Protein AF-A0A7Y6RGV5-F1 (afdb_monomer_lite)

Secondary structure (DSSP, 8-state):
-----PPPSS--PPPSSS-----HHHHHTHHHHHHHHHHHHHSHHHHTT---SHHHHHHHHHHHHHHHHHHHHHHTT-

pLDDT: mean 84.25, std 9.86, range [47.19, 95.19]

Organism: NCBI:txid2729617

Sequence (78 aa):
MRPIIPQRRMHRRPKPGLPHQFDRPKYRQRNVVERLFGWLMEKRRLNTRYDKLASSFKAMVTLACIEQCMRANFSDRT

Radius of gyration: 18.8 Å; chains: 1; bounding box: 42×37×40 Å

InterPro domains:
  IPR025668 Transposase DDE domain [PF13586] (10-64)

Foldseek 3Di:
DDDADDDDPDDDDDDPDDPRDHDPVVVVVVVVVVVLVVQQCVPVCLVVPPDPDPVVSVVVSVVSVVVVVVVVVVVVPD

Structure (mmCIF, N/CA/C/O backbone):
data_AF-A0A7Y6RGV5-F1
#
_entry.id   AF-A0A7Y6RGV5-F1
#
loop_
_atom_site.group_PDB
_atom_site.id
_atom_site.type_symbol
_atom_site.label_atom_id
_atom_site.label_alt_id
_atom_site.label_comp_id
_atom_site.label_asym_id
_atom_site.label_entity_id
_atom_site.label_seq_id
_atom_site.pdbx_PDB_ins_code
_atom_site.Cartn_x
_atom_site.Cartn_y
_atom_site.Cartn_z
_atom_site.occupancy
_atom_site.B_iso_or_equiv
_atom_site.auth_seq_id
_atom_site.auth_comp_id
_atom_site.auth_asym_id
_atom_site.auth_atom_id
_atom_site.pdbx_PDB_model_num
ATOM 1 N N . MET A 1 1 ? -19.839 -0.662 -8.248 1.00 71.56 1 MET A N 1
ATOM 2 C CA . MET A 1 1 ? -19.673 -0.283 -6.821 1.00 71.56 1 MET A CA 1
ATOM 3 C C . MET A 1 1 ? -19.791 1.238 -6.709 1.00 71.56 1 MET A C 1
ATOM 5 O O . MET A 1 1 ? -19.202 1.911 -7.545 1.00 71.56 1 MET A O 1
ATOM 9 N N . ARG A 1 2 ? -20.555 1.801 -5.758 1.00 76.81 2 ARG A N 1
ATOM 10 C CA . ARG A 1 2 ? -20.624 3.269 -5.574 1.00 76.81 2 ARG A CA 1
ATOM 11 C C . ARG A 1 2 ? -19.405 3.762 -4.770 1.00 76.81 2 ARG A C 1
ATOM 13 O O . ARG A 1 2 ? -19.132 3.167 -3.726 1.00 76.81 2 ARG A O 1
ATOM 20 N N . PRO A 1 3 ? -18.679 4.805 -5.215 1.00 77.94 3 PRO A N 1
ATOM 21 C CA . PRO A 1 3 ? -17.556 5.358 -4.463 1.00 77.94 3 PRO A CA 1
ATOM 22 C C . PRO A 1 3 ? -18.044 6.112 -3.220 1.00 77.94 3 PRO A C 1
ATOM 24 O O . PRO A 1 3 ? -19.021 6.856 -3.282 1.00 77.94 3 PRO A O 1
ATOM 27 N N . ILE A 1 4 ? -17.348 5.938 -2.094 1.00 85.06 4 ILE A N 1
ATOM 28 C CA . ILE A 1 4 ? -17.647 6.629 -0.831 1.00 85.06 4 ILE A CA 1
ATOM 29 C C . ILE A 1 4 ? -16.611 7.721 -0.656 1.00 85.06 4 ILE A C 1
ATOM 31 O O . ILE A 1 4 ? -15.435 7.449 -0.424 1.00 85.06 4 ILE A O 1
ATOM 35 N N . ILE A 1 5 ? -17.057 8.959 -0.819 1.00 82.75 5 ILE A N 1
ATOM 36 C CA . ILE A 1 5 ? -16.201 10.141 -0.809 1.00 82.75 5 ILE A CA 1
ATOM 37 C C . ILE A 1 5 ? -16.661 11.014 0.360 1.00 82.75 5 ILE A C 1
ATOM 39 O O . ILE A 1 5 ? -17.861 11.256 0.483 1.00 82.75 5 ILE A O 1
ATOM 43 N N . PRO A 1 6 ? -15.767 11.479 1.240 1.00 83.12 6 PRO A N 1
ATOM 44 C CA . PRO A 1 6 ? -16.148 12.373 2.315 1.00 83.12 6 PRO A CA 1
ATOM 45 C C . 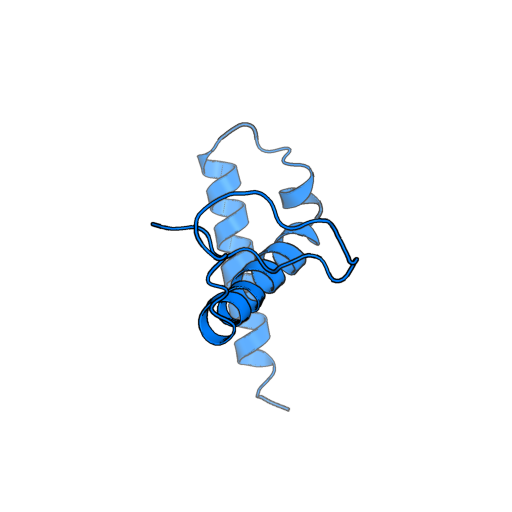PRO A 1 6 ? -16.470 13.750 1.739 1.00 83.12 6 PRO A C 1
ATOM 47 O O . PRO A 1 6 ? -15.894 14.191 0.741 1.00 83.12 6 PRO A O 1
ATOM 50 N N . GLN A 1 7 ? -17.381 14.459 2.393 1.00 80.94 7 GLN A N 1
ATOM 51 C CA . GLN A 1 7 ? -17.595 15.863 2.079 1.00 80.94 7 GLN A CA 1
ATOM 52 C C . GLN A 1 7 ? -16.372 16.677 2.511 1.00 80.94 7 GLN A C 1
ATOM 54 O O . GLN A 1 7 ? -15.754 16.408 3.544 1.00 80.94 7 GLN A O 1
ATOM 59 N N . ARG A 1 8 ? -16.011 17.685 1.712 1.00 79.25 8 ARG A N 1
ATOM 60 C CA . ARG A 1 8 ? -14.963 18.635 2.103 1.00 79.25 8 ARG A CA 1
ATOM 61 C C . ARG A 1 8 ? -15.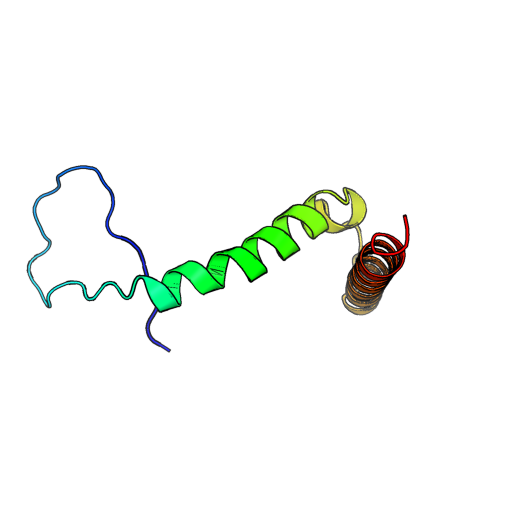449 19.428 3.316 1.00 79.25 8 ARG A C 1
ATOM 63 O O . ARG A 1 8 ? -16.596 19.854 3.346 1.00 79.25 8 ARG A O 1
ATOM 70 N N . ARG A 1 9 ? -14.555 19.670 4.279 1.00 79.12 9 ARG A N 1
ATOM 71 C CA . ARG A 1 9 ? -14.856 20.444 5.499 1.00 79.12 9 ARG A CA 1
ATOM 72 C C . ARG A 1 9 ? -15.211 21.910 5.208 1.00 79.12 9 ARG A C 1
ATOM 74 O O . ARG A 1 9 ? -15.908 22.539 5.992 1.00 79.12 9 ARG A O 1
ATOM 81 N N . MET A 1 10 ? -14.729 22.447 4.086 1.00 84.19 10 MET A N 1
ATOM 82 C CA . MET A 1 10 ? -15.032 23.805 3.632 1.00 84.19 10 MET A CA 1
ATOM 83 C C . MET A 1 10 ? -16.513 23.934 3.255 1.00 84.19 10 MET A C 1
ATOM 85 O O . MET A 1 10 ? -17.001 23.163 2.426 1.00 84.19 10 MET A O 1
ATOM 89 N N . HIS A 1 11 ? -17.195 24.946 3.796 1.00 76.75 11 HIS A N 1
ATOM 90 C CA . HIS A 1 11 ? -18.568 25.258 3.410 1.00 76.75 11 HIS A CA 1
ATOM 91 C C . HIS A 1 11 ? -18.610 25.672 1.932 1.00 76.75 11 HIS A C 1
ATOM 93 O O . HIS A 1 11 ? -17.982 26.646 1.518 1.00 76.75 11 HIS A O 1
ATOM 99 N N . ARG A 1 12 ? -19.318 24.893 1.115 1.00 77.25 12 ARG A N 1
ATOM 100 C CA . ARG A 1 12 ? -19.581 25.182 -0.298 1.00 77.25 12 ARG A CA 1
ATOM 101 C C . ARG A 1 12 ? -21.070 25.039 -0.541 1.00 77.25 12 ARG A C 1
ATOM 103 O O . ARG A 1 12 ? -21.707 24.194 0.085 1.00 77.25 12 ARG A O 1
ATOM 110 N N . ARG A 1 13 ? -21.600 25.823 -1.484 1.00 79.31 13 ARG A N 1
ATOM 111 C CA . ARG A 1 13 ? -22.987 25.663 -1.929 1.00 79.31 13 ARG A CA 1
ATOM 112 C C . ARG A 1 13 ? -23.203 24.200 -2.351 1.00 79.31 13 ARG A C 1
ATOM 114 O O . ARG A 1 13 ? -22.412 23.701 -3.162 1.00 79.31 13 ARG A O 1
ATOM 121 N N . PRO A 1 14 ? -24.195 23.496 -1.780 1.00 72.69 14 PRO A N 1
ATOM 122 C CA . PRO A 1 14 ? -24.471 22.119 -2.158 1.00 72.69 14 PRO A CA 1
ATOM 123 C C . PRO A 1 14 ? -24.829 22.073 -3.645 1.00 72.69 14 PRO A C 1
ATOM 125 O O . PRO A 1 14 ? -25.539 22.943 -4.150 1.00 72.69 14 PRO A O 1
ATOM 128 N N . LYS A 1 15 ? -24.292 21.083 -4.365 1.00 73.44 15 LYS A N 1
ATOM 129 C CA . LYS A 1 15 ? -24.665 20.879 -5.768 1.00 73.44 15 LYS A CA 1
ATOM 130 C C . LYS A 1 15 ? -26.145 20.474 -5.824 1.00 73.44 15 LYS A C 1
ATOM 132 O O . LYS A 1 15 ? -26.539 19.632 -5.016 1.00 73.44 15 LYS A O 1
ATOM 137 N N . PRO A 1 16 ? -26.943 21.020 -6.755 1.00 76.25 16 PRO A N 1
ATOM 138 C CA . PRO A 1 16 ? -28.305 20.543 -6.960 1.00 76.25 16 PRO A CA 1
ATOM 139 C C . PRO A 1 16 ? -28.267 19.060 -7.363 1.00 76.25 16 PRO A C 1
ATOM 141 O O . PRO A 1 16 ? -27.488 18.678 -8.238 1.00 76.25 16 PRO A O 1
ATOM 144 N N . GLY A 1 17 ? -29.051 18.215 -6.685 1.00 74.50 17 GLY A N 1
ATOM 145 C CA . GLY A 1 17 ? -29.088 16.770 -6.926 1.00 74.50 17 GLY A CA 1
ATOM 146 C C . GLY A 1 17 ? -29.322 15.931 -5.667 1.00 74.50 17 GLY A C 1
ATOM 147 O O . GLY A 1 17 ? -29.677 16.446 -4.608 1.00 74.50 17 GLY A O 1
ATOM 148 N N . LEU A 1 18 ? -29.126 14.615 -5.805 1.00 67.25 18 LEU A N 1
ATOM 149 C CA . LEU A 1 18 ? -29.330 13.636 -4.736 1.00 67.25 18 LEU A CA 1
ATOM 150 C C . LEU A 1 18 ? -28.438 13.959 -3.519 1.00 67.25 18 LEU A C 1
ATOM 152 O O . LEU A 1 18 ? -27.237 14.192 -3.702 1.00 67.25 18 LEU A O 1
ATOM 156 N N . PRO A 1 19 ? -28.976 13.941 -2.282 1.00 69.88 19 PRO A N 1
ATOM 157 C CA . PRO A 1 19 ? -28.182 14.179 -1.088 1.00 69.88 19 PRO A CA 1
ATOM 158 C C . PRO A 1 19 ? -27.017 13.192 -1.018 1.00 69.88 19 PRO A C 1
ATOM 160 O O . PRO A 1 19 ? -27.168 11.981 -1.196 1.00 69.88 19 PRO A O 1
ATOM 163 N N . HIS A 1 20 ? -25.829 13.738 -0.775 1.00 71.38 20 HIS A N 1
ATOM 164 C CA . HIS A 1 20 ? -24.590 12.976 -0.734 1.00 71.38 20 HIS A CA 1
ATOM 165 C C . HIS A 1 20 ? -24.578 12.062 0.495 1.00 71.38 20 HIS A C 1
ATOM 167 O O . HIS A 1 20 ? -24.337 12.516 1.613 1.00 71.38 20 HIS A O 1
ATOM 173 N N . GLN A 1 21 ? -24.841 10.772 0.289 1.00 76.38 21 GLN A N 1
ATOM 174 C CA . GLN A 1 21 ? -24.821 9.773 1.355 1.00 76.38 21 GLN A CA 1
ATOM 175 C C . GLN A 1 21 ? -23.369 9.411 1.688 1.00 76.38 21 GLN A C 1
ATOM 177 O O . GLN A 1 21 ? -22.677 8.768 0.897 1.00 76.38 21 GLN A O 1
ATOM 182 N N . PHE A 1 22 ? -22.892 9.849 2.854 1.00 83.19 22 PHE A N 1
ATOM 183 C CA . PHE A 1 22 ? -21.553 9.534 3.346 1.00 83.19 22 PHE A CA 1
ATOM 184 C C . PHE A 1 22 ? -21.611 8.469 4.444 1.00 83.19 22 PHE A C 1
ATOM 186 O O . PHE A 1 22 ? -21.972 8.750 5.585 1.00 83.19 22 PHE A O 1
ATOM 193 N N . ASP A 1 23 ? -21.203 7.252 4.093 1.00 87.31 23 ASP A N 1
ATOM 194 C CA . ASP A 1 23 ? -21.041 6.143 5.031 1.00 87.31 23 ASP A CA 1
ATOM 195 C C . ASP A 1 23 ? -19.659 6.217 5.707 1.00 87.31 23 ASP A C 1
ATOM 197 O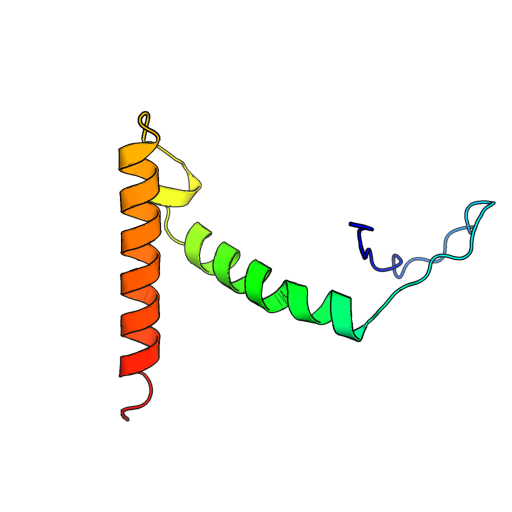 O . ASP A 1 23 ? -18.623 5.886 5.121 1.00 87.31 23 ASP A O 1
ATOM 201 N N . ARG A 1 24 ? -19.651 6.688 6.959 1.00 86.69 24 ARG A N 1
ATOM 202 C CA . ARG A 1 24 ? -18.444 6.839 7.787 1.00 86.69 24 ARG A CA 1
ATOM 203 C C . ARG A 1 24 ? -17.768 5.498 8.115 1.00 86.69 24 ARG A C 1
ATOM 205 O O . ARG A 1 24 ? -16.556 5.414 7.891 1.00 86.69 24 ARG A O 1
ATOM 212 N N . PRO A 1 25 ? -18.473 4.475 8.647 1.00 89.38 25 PRO A N 1
ATOM 213 C CA . PRO A 1 25 ? -17.885 3.160 8.910 1.00 89.38 25 PRO A CA 1
ATOM 214 C C . PRO A 1 25 ? -17.165 2.578 7.698 1.00 89.38 25 PRO A C 1
ATOM 216 O O . PRO A 1 25 ? -16.014 2.150 7.799 1.00 89.38 25 PRO A O 1
ATOM 219 N N . LYS A 1 26 ? -17.807 2.631 6.530 1.00 87.56 26 LYS A N 1
ATOM 220 C CA . LYS A 1 26 ? -17.243 2.056 5.313 1.00 87.56 26 LYS A CA 1
ATOM 221 C C . LYS A 1 26 ? -16.091 2.886 4.753 1.00 87.56 26 LYS A C 1
ATOM 223 O O . LYS A 1 26 ? -15.123 2.318 4.257 1.00 87.56 26 LYS A O 1
ATOM 228 N N . TYR A 1 27 ? -16.123 4.214 4.899 1.00 89.69 27 TYR A N 1
ATOM 229 C CA . TYR A 1 27 ? -14.974 5.060 4.562 1.00 89.69 27 TYR A CA 1
ATOM 230 C C . TYR A 1 27 ? -13.750 4.775 5.448 1.00 89.69 27 TYR A C 1
ATOM 232 O O . TYR A 1 27 ? -12.625 4.775 4.954 1.00 89.69 27 TYR A O 1
ATOM 240 N N . ARG A 1 28 ? -13.943 4.470 6.740 1.00 89.62 28 ARG A N 1
ATOM 241 C CA . ARG A 1 28 ? -12.844 4.183 7.682 1.00 89.62 28 ARG A CA 1
ATOM 242 C C . ARG A 1 28 ? -12.024 2.950 7.287 1.00 89.62 28 ARG A C 1
ATOM 244 O O . ARG A 1 28 ? -10.814 2.942 7.496 1.00 89.62 28 ARG A O 1
ATOM 251 N N . GLN A 1 29 ? -12.650 1.941 6.679 1.00 90.81 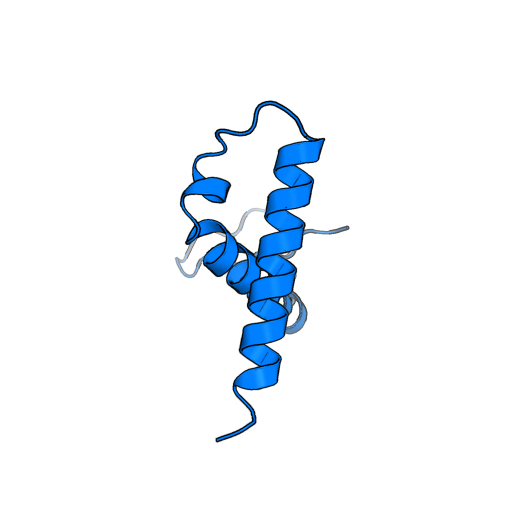29 GLN A N 1
ATOM 252 C CA . GLN A 1 29 ? -11.964 0.721 6.227 1.00 90.81 29 GLN A CA 1
ATOM 253 C C . GLN A 1 29 ? -10.875 1.005 5.177 1.00 90.81 29 GLN A C 1
ATOM 255 O O . GLN A 1 29 ? -9.891 0.272 5.090 1.00 90.81 29 GLN A O 1
ATOM 260 N N . ARG A 1 30 ? -10.991 2.114 4.432 1.00 90.19 30 ARG A N 1
ATOM 261 C CA . ARG A 1 30 ? -10.004 2.543 3.430 1.00 90.19 30 ARG A CA 1
ATOM 262 C C . ARG A 1 30 ? -8.612 2.799 4.023 1.00 90.19 30 ARG A C 1
ATOM 264 O O . ARG A 1 30 ? -7.622 2.558 3.339 1.00 90.19 30 ARG A O 1
ATOM 271 N N . ASN A 1 31 ? -8.527 3.202 5.294 1.00 92.50 31 ASN A N 1
ATOM 272 C CA . ASN A 1 31 ? -7.258 3.470 5.980 1.00 92.50 31 ASN A CA 1
ATOM 273 C C . ASN A 1 31 ? -6.313 2.254 5.986 1.00 92.50 31 ASN A C 1
ATOM 275 O O . ASN A 1 31 ? -5.100 2.421 5.930 1.00 92.50 31 ASN A O 1
ATOM 279 N N . VAL A 1 32 ? -6.848 1.029 6.025 1.00 91.25 32 VAL A N 1
ATOM 280 C CA . VAL A 1 32 ? -6.027 -0.196 5.987 1.00 91.25 32 VAL A CA 1
ATOM 281 C C . VAL A 1 32 ? -5.266 -0.290 4.663 1.00 91.25 32 VAL A C 1
ATOM 283 O O . VAL A 1 32 ? -4.062 -0.532 4.645 1.00 91.25 32 VAL A O 1
ATOM 286 N N . VAL A 1 33 ? -5.963 -0.027 3.558 1.00 91.06 33 VAL A N 1
ATOM 287 C CA . VAL A 1 33 ? -5.390 -0.050 2.209 1.00 91.06 33 VAL A CA 1
ATOM 288 C C . VAL A 1 33 ? -4.410 1.109 2.018 1.00 91.06 33 VAL A C 1
ATOM 290 O O . VAL A 1 33 ? -3.319 0.911 1.495 1.00 91.06 33 VAL A O 1
ATOM 293 N N . GLU A 1 34 ? -4.754 2.311 2.484 1.00 92.81 34 GLU A N 1
ATOM 294 C CA . GLU A 1 34 ? -3.866 3.479 2.394 1.00 92.81 34 GLU A CA 1
ATOM 295 C C . GLU A 1 34 ? -2.565 3.287 3.176 1.00 92.81 34 GLU A C 1
ATOM 297 O O . GLU A 1 34 ? -1.497 3.617 2.667 1.00 92.81 34 GLU A O 1
ATOM 302 N N . ARG A 1 35 ? -2.630 2.695 4.375 1.00 92.31 35 ARG A N 1
ATOM 303 C CA . ARG A 1 35 ? -1.440 2.353 5.165 1.00 92.31 35 ARG A CA 1
ATOM 304 C C . ARG A 1 35 ? -0.559 1.327 4.462 1.00 92.31 35 ARG A C 1
ATOM 306 O O . ARG A 1 35 ? 0.655 1.509 4.424 1.00 92.31 35 ARG A O 1
ATOM 313 N N . LEU A 1 36 ? -1.162 0.294 3.870 1.00 90.69 36 LEU A N 1
ATOM 314 C CA . LEU A 1 36 ? -0.434 -0.701 3.081 1.00 90.69 36 LEU A CA 1
ATOM 315 C C . LEU A 1 36 ? 0.320 -0.042 1.919 1.00 90.69 36 LEU A C 1
ATOM 317 O O . LEU A 1 36 ? 1.510 -0.289 1.741 1.00 90.69 36 LEU A O 1
ATOM 321 N N . PHE A 1 37 ? -0.347 0.824 1.151 1.00 90.06 37 PHE A N 1
ATOM 322 C CA . PHE A 1 37 ? 0.299 1.539 0.051 1.00 90.06 37 PHE A CA 1
ATOM 323 C C . PHE A 1 37 ? 1.353 2.536 0.530 1.00 90.06 37 PHE A C 1
ATOM 325 O O . PHE A 1 37 ? 2.393 2.643 -0.109 1.00 90.06 37 PHE A O 1
ATOM 332 N N . GLY A 1 38 ? 1.131 3.230 1.648 1.00 92.25 38 GLY A N 1
ATOM 333 C CA . GLY A 1 38 ? 2.125 4.129 2.236 1.00 92.25 38 GLY A CA 1
ATOM 334 C C . GLY A 1 38 ? 3.438 3.407 2.535 1.00 92.25 38 GLY A C 1
ATOM 335 O O . GLY A 1 38 ? 4.497 3.851 2.101 1.00 92.25 38 GLY A O 1
ATOM 336 N N . TRP A 1 39 ? 3.355 2.243 3.177 1.00 90.94 39 TRP A N 1
ATOM 337 C CA . TRP A 1 39 ? 4.523 1.408 3.451 1.00 90.94 39 TRP A CA 1
ATOM 338 C C . TRP A 1 39 ? 5.150 0.819 2.170 1.00 90.94 39 TRP A C 1
ATOM 340 O O . TRP A 1 39 ? 6.369 0.850 2.006 1.00 90.94 39 TRP A O 1
ATOM 350 N N . LEU A 1 40 ? 4.345 0.338 1.212 1.00 91.00 40 LEU A N 1
ATOM 351 C CA . LEU A 1 40 ? 4.869 -0.161 -0.070 1.00 91.00 40 LEU A CA 1
ATOM 352 C C . LEU A 1 40 ? 5.647 0.923 -0.829 1.00 91.00 40 LEU A C 1
ATOM 354 O O . LEU A 1 40 ? 6.684 0.643 -1.429 1.00 91.00 40 LEU A O 1
ATOM 358 N N . MET A 1 41 ? 5.150 2.159 -0.800 1.00 87.50 41 MET A N 1
ATOM 359 C CA . MET A 1 41 ? 5.735 3.296 -1.513 1.00 87.50 41 MET A CA 1
ATOM 360 C C . MET A 1 41 ? 6.956 3.893 -0.802 1.00 87.50 41 MET A C 1
ATOM 362 O O . MET A 1 41 ? 7.745 4.590 -1.439 1.00 87.50 41 MET A O 1
ATOM 366 N N . GLU A 1 42 ? 7.175 3.579 0.477 1.00 90.00 42 GLU A N 1
ATOM 367 C CA . GLU A 1 42 ? 8.430 3.880 1.179 1.00 90.00 42 GLU A CA 1
ATOM 368 C C . GLU A 1 42 ? 9.619 3.149 0.531 1.00 90.00 42 GLU A C 1
ATOM 370 O O . GLU A 1 42 ? 10.738 3.663 0.449 1.00 90.00 42 GLU A O 1
ATOM 375 N N . LYS A 1 43 ? 9.378 1.955 -0.022 1.00 89.38 43 LYS A N 1
ATOM 376 C CA . LYS A 1 43 ? 10.392 1.195 -0.752 1.00 89.38 43 LYS A CA 1
ATOM 377 C C . LYS A 1 43 ? 10.654 1.865 -2.105 1.00 89.38 43 LYS A C 1
ATOM 379 O O . LYS A 1 43 ? 9.952 1.623 -3.087 1.00 89.38 43 LYS A O 1
ATOM 384 N N . ARG A 1 44 ? 11.735 2.653 -2.188 1.00 88.69 44 ARG A N 1
ATOM 385 C CA . ARG A 1 44 ? 12.163 3.395 -3.397 1.00 88.69 44 ARG A CA 1
ATOM 386 C C . ARG A 1 44 ? 12.133 2.561 -4.684 1.00 88.69 44 ARG A C 1
ATOM 388 O O . ARG A 1 44 ? 11.722 3.060 -5.727 1.00 88.69 44 ARG A O 1
ATOM 395 N N . ARG A 1 45 ? 12.519 1.281 -4.606 1.00 86.88 45 ARG A N 1
ATOM 396 C CA . ARG A 1 45 ? 12.498 0.350 -5.747 1.00 86.88 45 ARG A CA 1
ATOM 397 C C . ARG A 1 45 ? 11.095 0.147 -6.336 1.00 86.88 45 ARG A C 1
ATOM 39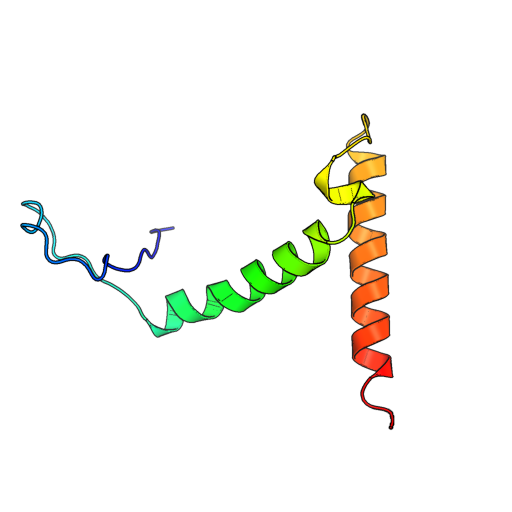9 O O . ARG A 1 45 ? 10.970 0.067 -7.554 1.00 86.88 45 ARG A O 1
ATOM 406 N N . LEU A 1 46 ? 10.063 0.082 -5.491 1.00 88.00 46 LEU A N 1
ATOM 407 C CA . LEU A 1 46 ? 8.669 -0.065 -5.918 1.00 88.00 46 LEU A CA 1
ATOM 408 C C . LEU A 1 46 ? 8.081 1.266 -6.392 1.00 88.00 46 LEU A C 1
ATOM 410 O O . LEU A 1 46 ? 7.439 1.298 -7.437 1.00 88.00 46 LEU A O 1
ATOM 414 N N . ASN A 1 47 ? 8.348 2.356 -5.666 1.00 87.75 47 ASN A N 1
ATOM 415 C CA . ASN A 1 47 ? 7.802 3.682 -5.967 1.00 87.75 47 ASN A CA 1
ATOM 416 C C . ASN A 1 47 ? 8.238 4.201 -7.347 1.00 87.75 47 ASN A C 1
ATOM 418 O O . ASN A 1 47 ? 7.413 4.598 -8.163 1.00 87.75 47 ASN A O 1
ATOM 422 N N . THR A 1 48 ? 9.538 4.155 -7.645 1.00 86.69 48 THR A N 1
ATOM 423 C CA . THR A 1 48 ? 10.063 4.676 -8.918 1.00 86.69 48 THR A CA 1
ATOM 424 C C . THR A 1 48 ? 9.833 3.723 -10.098 1.00 86.69 48 THR A C 1
ATOM 426 O O . THR A 1 48 ? 9.975 4.136 -11.242 1.00 86.69 48 THR A O 1
ATOM 429 N N . ARG A 1 49 ? 9.450 2.464 -9.834 1.00 82.12 49 ARG A N 1
ATOM 430 C CA . ARG A 1 49 ? 9.183 1.406 -10.824 1.00 82.12 49 ARG A CA 1
ATOM 431 C C . ARG A 1 49 ? 10.218 1.353 -11.962 1.00 82.12 49 ARG A C 1
ATOM 433 O O . ARG A 1 49 ? 9.934 1.686 -13.109 1.00 82.12 49 ARG A O 1
ATOM 440 N N . TYR A 1 50 ? 11.409 0.846 -11.653 1.00 80.81 50 TYR A N 1
ATOM 441 C CA . TYR A 1 50 ? 12.438 0.573 -12.669 1.00 80.81 50 TYR A CA 1
ATOM 442 C C . TYR A 1 50 ? 12.199 -0.729 -13.455 1.00 80.81 50 TYR A C 1
ATOM 444 O O . TYR A 1 50 ? 12.772 -0.931 -14.526 1.00 80.81 50 TYR A O 1
ATOM 452 N N . ASP A 1 51 ? 11.356 -1.620 -12.928 1.00 86.44 51 ASP A N 1
ATOM 453 C CA . ASP A 1 51 ? 11.035 -2.908 -13.537 1.00 86.44 51 ASP A CA 1
ATOM 454 C C . ASP A 1 51 ? 10.202 -2.744 -14.821 1.00 86.44 51 ASP A C 1
ATOM 456 O O . ASP A 1 51 ? 9.051 -2.294 -14.788 1.00 86.44 51 ASP A O 1
ATOM 460 N N . LYS A 1 52 ? 10.779 -3.156 -15.960 1.00 88.50 52 LYS A N 1
ATOM 461 C CA . LYS A 1 52 ? 10.106 -3.150 -17.272 1.00 88.50 52 LYS A CA 1
ATOM 462 C C . LYS A 1 52 ? 9.091 -4.286 -17.418 1.00 88.50 52 LYS A C 1
ATOM 464 O O . LYS A 1 52 ? 8.061 -4.104 -18.063 1.00 88.50 52 LYS A O 1
ATOM 469 N N . LEU A 1 53 ? 9.370 -5.450 -16.824 1.00 94.50 53 LEU A N 1
ATOM 470 C CA . LEU A 1 53 ? 8.474 -6.604 -16.876 1.00 94.50 53 LEU A CA 1
ATOM 471 C C . LEU A 1 53 ? 7.443 -6.556 -15.747 1.00 94.50 53 LEU A C 1
ATOM 473 O O . LEU A 1 53 ? 7.758 -6.310 -14.584 1.00 94.50 53 LEU A O 1
ATOM 477 N N . ALA A 1 54 ? 6.197 -6.888 -16.083 1.00 93.19 54 ALA A N 1
ATOM 478 C CA . ALA A 1 54 ? 5.136 -7.028 -15.090 1.00 93.19 54 ALA A CA 1
ATOM 479 C C . ALA A 1 54 ? 5.415 -8.176 -14.101 1.00 93.19 54 ALA A C 1
ATOM 481 O O . ALA A 1 54 ? 5.049 -8.077 -12.931 1.00 93.19 54 ALA A O 1
ATOM 482 N N . SER A 1 55 ? 6.084 -9.245 -14.547 1.00 95.19 55 SER A N 1
ATOM 483 C CA . SER A 1 55 ? 6.438 -10.389 -13.700 1.00 95.19 55 SER A CA 1
ATOM 484 C C . SER A 1 55 ? 7.475 -10.029 -12.637 1.00 95.19 55 SER A C 1
ATOM 486 O O . SER A 1 55 ? 7.275 -10.366 -11.471 1.00 95.19 55 SER A O 1
ATOM 488 N N . SER A 1 56 ? 8.537 -9.301 -13.005 1.00 93.06 56 SER A N 1
ATOM 489 C CA . SER A 1 56 ? 9.568 -8.873 -12.055 1.00 93.06 56 SER A CA 1
ATOM 490 C C . SER A 1 56 ? 9.006 -7.870 -11.049 1.00 93.06 56 SER A C 1
ATOM 492 O O . SER A 1 56 ? 9.204 -8.033 -9.846 1.00 93.06 56 SER A O 1
ATOM 494 N N . PHE A 1 57 ? 8.193 -6.913 -11.510 1.00 91.69 57 PHE A N 1
ATOM 495 C CA . PHE A 1 57 ? 7.489 -5.990 -10.622 1.00 91.69 57 PHE A CA 1
ATOM 496 C C . PHE A 1 57 ? 6.564 -6.726 -9.641 1.00 91.69 57 PHE A C 1
ATOM 498 O O . PHE A 1 57 ? 6.600 -6.464 -8.439 1.00 91.69 57 PHE A O 1
ATOM 505 N N . LYS A 1 58 ? 5.772 -7.693 -10.125 1.00 93.56 58 LYS A N 1
ATOM 506 C CA . LYS A 1 58 ? 4.893 -8.506 -9.273 1.00 93.56 58 LYS A CA 1
ATOM 507 C C . LYS A 1 58 ? 5.690 -9.275 -8.220 1.00 93.56 58 LYS A C 1
ATOM 509 O O . LYS A 1 58 ? 5.310 -9.238 -7.055 1.00 93.56 58 LYS A O 1
ATOM 514 N N . ALA A 1 59 ? 6.796 -9.915 -8.603 1.00 94.12 59 ALA A N 1
ATOM 515 C CA . ALA A 1 59 ? 7.661 -10.634 -7.670 1.00 94.12 59 ALA A CA 1
ATOM 516 C C . ALA A 1 59 ? 8.202 -9.711 -6.566 1.00 94.12 59 ALA A C 1
ATOM 518 O O . ALA A 1 59 ? 8.180 -10.078 -5.393 1.00 94.12 59 ALA A O 1
ATOM 519 N N . MET A 1 60 ? 8.608 -8.487 -6.919 1.00 93.44 60 MET A N 1
ATOM 520 C CA . MET A 1 60 ? 9.085 -7.495 -5.953 1.00 93.44 60 MET A CA 1
ATOM 521 C C . MET A 1 60 ? 8.001 -7.032 -4.980 1.00 93.44 60 MET A C 1
ATOM 523 O O . MET A 1 60 ? 8.271 -6.904 -3.787 1.00 93.44 60 MET A O 1
ATOM 527 N N . VAL A 1 61 ? 6.775 -6.813 -5.461 1.00 93.31 61 VAL A N 1
ATOM 528 C CA . VAL A 1 61 ? 5.631 -6.485 -4.595 1.00 93.31 61 VAL A CA 1
ATOM 529 C C . VAL A 1 61 ? 5.328 -7.647 -3.647 1.00 93.31 61 VAL A C 1
ATOM 531 O O . VAL A 1 61 ? 5.154 -7.429 -2.451 1.00 93.31 61 VAL A O 1
ATOM 534 N N . THR A 1 62 ? 5.314 -8.885 -4.148 1.00 94.06 62 THR A N 1
ATOM 535 C CA . THR A 1 62 ? 5.089 -10.078 -3.320 1.00 94.06 62 THR A CA 1
ATOM 536 C C . THR A 1 62 ? 6.166 -10.230 -2.248 1.00 94.06 62 THR A C 1
ATOM 538 O O . THR A 1 62 ? 5.831 -10.456 -1.088 1.00 94.06 62 THR A O 1
ATOM 541 N N . LEU A 1 63 ? 7.440 -10.050 -2.607 1.00 94.00 63 LEU A N 1
ATOM 542 C CA . LEU A 1 63 ? 8.554 -10.119 -1.663 1.00 94.00 63 LEU A CA 1
ATOM 543 C C . LEU A 1 63 ? 8.424 -9.068 -0.559 1.00 94.00 63 LEU A C 1
ATOM 545 O O . LEU A 1 63 ? 8.601 -9.387 0.614 1.00 94.00 63 LEU A O 1
ATOM 549 N N . ALA A 1 64 ? 8.072 -7.835 -0.924 1.00 92.75 64 ALA A N 1
ATOM 550 C CA . ALA A 1 64 ? 7.840 -6.785 0.052 1.00 92.75 64 ALA A CA 1
ATOM 551 C C . ALA A 1 64 ? 6.721 -7.202 1.022 1.00 92.75 64 ALA A C 1
ATOM 553 O O . ALA A 1 64 ? 6.892 -7.098 2.235 1.00 92.75 64 ALA A O 1
ATOM 554 N N . CYS A 1 65 ? 5.579 -7.682 0.517 1.00 92.44 65 CYS A N 1
ATOM 555 C CA . CYS A 1 65 ? 4.473 -8.109 1.376 1.00 92.44 65 CYS A CA 1
ATOM 556 C C . CYS A 1 65 ? 4.893 -9.225 2.347 1.00 92.44 65 CYS A C 1
ATOM 558 O O . CYS A 1 65 ? 4.517 -9.180 3.515 1.00 92.44 65 CYS A O 1
ATOM 560 N N . ILE A 1 66 ? 5.707 -10.185 1.894 1.00 93.50 66 ILE A N 1
ATOM 561 C CA . ILE A 1 66 ? 6.259 -11.243 2.753 1.00 93.50 66 ILE A CA 1
ATOM 562 C C . ILE A 1 66 ? 7.139 -10.642 3.858 1.00 93.50 66 ILE A C 1
ATOM 564 O O . ILE A 1 66 ? 6.947 -10.977 5.025 1.00 93.50 66 ILE A O 1
ATOM 568 N N . GLU A 1 67 ? 8.050 -9.723 3.518 1.00 91.19 67 GLU A N 1
ATOM 569 C CA . GLU A 1 67 ? 8.901 -9.016 4.491 1.00 91.19 67 GLU A CA 1
ATOM 570 C C . GLU A 1 67 ? 8.052 -8.311 5.563 1.00 91.19 67 GLU A C 1
ATOM 572 O O . GLU A 1 67 ? 8.337 -8.418 6.757 1.00 91.19 67 GLU A O 1
ATOM 577 N N . GLN A 1 68 ? 6.980 -7.629 5.154 1.00 89.12 68 GLN A N 1
ATOM 578 C CA . GLN A 1 68 ? 6.082 -6.930 6.071 1.00 89.12 68 GLN A CA 1
ATOM 579 C C . GLN A 1 68 ? 5.320 -7.883 6.987 1.00 89.12 68 GLN A C 1
ATOM 581 O O . GLN A 1 68 ? 5.209 -7.626 8.185 1.00 89.12 68 GLN A O 1
ATOM 586 N N . CYS A 1 69 ? 4.809 -8.989 6.443 1.00 88.25 69 CYS A N 1
ATOM 587 C CA . CYS A 1 69 ? 4.153 -10.020 7.237 1.00 88.25 69 CYS A CA 1
ATOM 588 C C . CYS A 1 69 ? 5.124 -10.621 8.253 1.00 88.25 69 CYS A C 1
ATOM 590 O O . CYS A 1 69 ? 4.760 -10.767 9.415 1.00 88.25 69 CYS A O 1
ATOM 592 N N . MET A 1 70 ? 6.360 -10.929 7.857 1.00 90.19 70 MET A N 1
ATOM 593 C CA . MET A 1 70 ? 7.372 -11.430 8.786 1.00 90.19 70 MET A CA 1
ATOM 594 C C . MET A 1 70 ? 7.628 -10.417 9.905 1.00 90.19 70 MET A C 1
ATOM 596 O O . MET A 1 70 ? 7.510 -10.771 11.073 1.00 90.19 70 MET A O 1
ATOM 600 N N . ARG A 1 71 ? 7.872 -9.143 9.576 1.00 86.12 71 ARG A N 1
ATOM 601 C CA . ARG A 1 71 ? 8.072 -8.086 10.583 1.00 86.12 71 ARG A CA 1
ATOM 602 C C . ARG A 1 71 ? 6.914 -7.975 11.570 1.00 86.12 71 ARG A C 1
ATOM 604 O O . ARG A 1 71 ? 7.164 -7.881 12.763 1.00 86.12 71 ARG A O 1
ATOM 611 N N . ALA A 1 72 ? 5.673 -8.020 11.089 1.00 84.25 72 ALA A N 1
ATOM 612 C CA . ALA A 1 72 ? 4.499 -7.975 11.954 1.00 84.25 72 ALA A CA 1
ATOM 613 C C . ALA A 1 72 ? 4.444 -9.182 12.908 1.00 84.25 72 ALA A C 1
ATOM 615 O O . ALA A 1 72 ? 4.295 -8.998 14.108 1.00 84.25 72 ALA A O 1
ATOM 616 N N . ASN A 1 73 ? 4.654 -10.401 12.399 1.00 77.81 73 ASN A N 1
ATOM 617 C CA . ASN A 1 73 ? 4.603 -11.627 13.207 1.00 77.81 73 ASN A CA 1
ATOM 618 C C . ASN A 1 73 ? 5.754 -11.752 14.224 1.00 77.81 73 ASN A C 1
ATOM 620 O O . ASN A 1 73 ? 5.602 -12.420 15.244 1.00 77.81 73 ASN A O 1
ATOM 624 N N . PHE A 1 74 ? 6.915 -11.150 13.949 1.00 62.78 74 PHE A N 1
ATOM 625 C CA . PH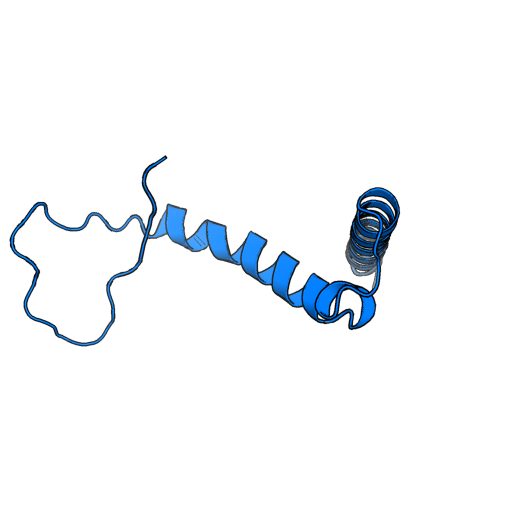E A 1 74 ? 8.056 -11.143 14.873 1.00 62.78 74 PHE A CA 1
ATOM 626 C C . PHE A 1 74 ? 8.052 -9.948 15.836 1.00 62.78 74 PHE A C 1
ATOM 628 O O . PHE A 1 74 ? 8.835 -9.944 16.781 1.00 62.78 74 PHE A O 1
ATOM 635 N N . SER A 1 75 ? 7.171 -8.964 15.633 1.00 63.25 75 SER A N 1
ATOM 636 C CA . SER A 1 75 ? 7.015 -7.821 16.540 1.00 63.25 75 SER A CA 1
ATOM 637 C C . SER A 1 75 ? 6.235 -8.167 17.812 1.00 63.25 75 SER A C 1
ATOM 639 O O . SER A 1 75 ? 6.387 -7.464 18.802 1.00 63.25 75 SER A O 1
ATOM 641 N N . ASP A 1 76 ? 5.436 -9.237 17.807 1.00 61.16 76 ASP A N 1
ATOM 642 C CA . ASP A 1 76 ? 4.627 -9.683 18.956 1.00 61.16 76 ASP A CA 1
ATOM 643 C C . ASP A 1 76 ? 5.416 -10.550 19.970 1.00 61.16 76 ASP A C 1
ATOM 645 O O . ASP A 1 76 ? 4.820 -11.225 20.808 1.00 61.16 76 ASP A O 1
ATOM 649 N N . ARG A 1 77 ? 6.759 -10.595 19.896 1.00 53.72 77 ARG A N 1
ATOM 650 C CA . ARG A 1 77 ? 7.611 -11.483 20.725 1.00 53.72 77 ARG A CA 1
ATOM 651 C C . ARG A 1 77 ? 8.568 -10.785 21.702 1.00 53.72 77 ARG A C 1
ATOM 653 O O . ARG A 1 77 ? 9.521 -11.421 22.149 1.00 53.72 77 ARG A O 1
ATOM 660 N N . THR A 1 78 ? 8.327 -9.534 22.070 1.00 47.19 78 THR A N 1
ATOM 661 C CA . THR A 1 78 ? 9.084 -8.848 23.140 1.00 47.19 78 THR A CA 1
ATOM 662 C C . THR A 1 78 ? 8.163 -8.283 24.192 1.00 47.19 78 THR A C 1
ATOM 664 O O . THR A 1 78 ? 7.205 -7.595 23.778 1.00 47.19 78 THR A O 1
#